Protein AF-A0A257WGB9-F1 (afdb_monomer)

Mean predicted aligned error: 18.12 Å

Sequence (88 aa):
MDPLLEYHRQQTRRQFFGQTGLRMGSVALAGMLGDQFASGASTLVQPAMPGLPHFAPKAKRLIYLHMNGAPSQLDLWDHKPQLHQHFD

Foldseek 3Di:
DDPVVVVVVPQDPCNCVVCVVVVVVVVVVCVVCVVVVVCVPVPPPPPADVCPPVDDDPDPDDDDDDDPPDQDPVRDPDDDPCVVVPPD

Radius of gyration: 28.57 Å; Cα contacts (8 Å, |Δi|>4): 4; chains: 1; bounding box: 67×47×59 Å

pLDDT: mean 78.33, std 10.2, range [50.25, 92.44]

Structure (mmCIF, N/CA/C/O backbone):
data_AF-A0A257WGB9-F1
#
_entry.id   AF-A0A257WGB9-F1
#
loop_
_atom_site.group_PDB
_atom_site.id
_atom_site.type_symbol
_atom_site.label_atom_id
_atom_site.label_alt_id
_atom_site.label_comp_id
_atom_site.label_asym_id
_atom_site.label_entity_id
_atom_site.label_seq_id
_atom_site.pdbx_PDB_ins_code
_atom_site.Cartn_x
_atom_site.Cartn_y
_atom_site.Cartn_z
_atom_site.occupancy
_atom_site.B_iso_or_equiv
_atom_site.auth_seq_id
_atom_site.auth_comp_id
_atom_site.auth_asym_id
_atom_site.auth_atom_id
_atom_site.pdbx_PDB_model_num
ATOM 1 N N . MET A 1 1 ? -22.616 -31.044 25.612 1.00 74.31 1 MET A N 1
ATOM 2 C CA . MET A 1 1 ? -22.894 -29.608 25.807 1.00 74.31 1 MET A CA 1
ATOM 3 C C . MET A 1 1 ? -22.442 -28.890 24.557 1.00 74.31 1 MET A C 1
ATOM 5 O O . MET A 1 1 ? -21.267 -28.990 24.234 1.00 74.31 1 MET A O 1
ATOM 9 N N . ASP A 1 2 ? -23.362 -28.270 23.825 1.00 91.12 2 ASP A N 1
ATOM 10 C CA . ASP A 1 2 ? -23.015 -27.475 22.646 1.00 91.12 2 ASP A CA 1
ATOM 11 C C . ASP A 1 2 ? -22.672 -26.042 23.099 1.00 91.12 2 ASP A C 1
ATOM 13 O O . ASP A 1 2 ? -23.541 -25.360 23.655 1.00 91.12 2 ASP A O 1
ATOM 17 N N . PRO A 1 3 ? -21.421 -25.588 22.921 1.00 91.44 3 PRO A N 1
ATOM 18 C CA . PRO A 1 3 ? -20.979 -24.281 23.399 1.00 91.44 3 PRO A CA 1
ATOM 19 C C . PRO A 1 3 ? -21.701 -23.108 22.719 1.00 91.44 3 PRO A C 1
ATOM 21 O O . PRO A 1 3 ? -21.845 -22.050 23.334 1.00 91.44 3 PRO A O 1
ATOM 24 N N . LEU A 1 4 ? -22.191 -23.273 21.485 1.00 90.94 4 LEU A N 1
ATOM 25 C CA . LEU A 1 4 ? -22.897 -22.205 20.768 1.00 90.94 4 LEU A CA 1
ATOM 26 C C . LEU A 1 4 ? -24.299 -21.973 21.341 1.00 90.94 4 LEU A C 1
ATOM 28 O O . LEU A 1 4 ? -24.730 -20.831 21.514 1.00 90.94 4 LEU A O 1
ATOM 32 N N . LEU A 1 5 ? -24.995 -23.056 21.687 1.00 92.44 5 LEU A N 1
ATOM 33 C CA . LEU A 1 5 ? -26.315 -22.988 22.315 1.00 92.44 5 LEU A CA 1
ATOM 34 C C . LEU A 1 5 ? -26.254 -22.339 23.702 1.00 92.44 5 LEU A C 1
ATOM 36 O O . LEU A 1 5 ? -27.134 -21.550 24.051 1.00 92.44 5 LEU A O 1
ATOM 40 N N . GLU A 1 6 ? -25.206 -22.630 24.473 1.00 91.94 6 GLU A N 1
ATOM 41 C CA . GLU A 1 6 ? -25.011 -22.027 25.793 1.00 91.94 6 GLU A CA 1
ATOM 42 C C . GLU A 1 6 ? -24.706 -20.526 25.693 1.00 91.94 6 GLU A C 1
ATOM 44 O O . GLU A 1 6 ? -25.307 -19.724 26.409 1.00 91.94 6 GLU A O 1
ATOM 49 N N . TYR A 1 7 ? -23.861 -20.120 24.738 1.00 89.81 7 TYR A N 1
ATOM 50 C CA . TYR A 1 7 ? -23.591 -18.707 24.457 1.00 89.81 7 TYR A CA 1
ATOM 51 C C . TYR A 1 7 ? -24.876 -17.924 24.143 1.00 89.81 7 TYR A C 1
ATOM 53 O O . TYR A 1 7 ? -25.107 -16.853 24.709 1.00 89.81 7 TYR A O 1
ATOM 61 N N . HIS A 1 8 ? -25.745 -18.471 23.287 1.00 87.81 8 HIS A N 1
ATOM 62 C CA . HIS A 1 8 ? -27.020 -17.832 22.955 1.00 87.81 8 HIS A CA 1
ATOM 63 C C . HIS A 1 8 ? -27.972 -17.746 24.152 1.00 87.81 8 HIS A C 1
ATOM 65 O O . HIS A 1 8 ? -28.661 -16.737 24.308 1.00 87.81 8 HIS A O 1
ATOM 71 N N . ARG A 1 9 ? -27.99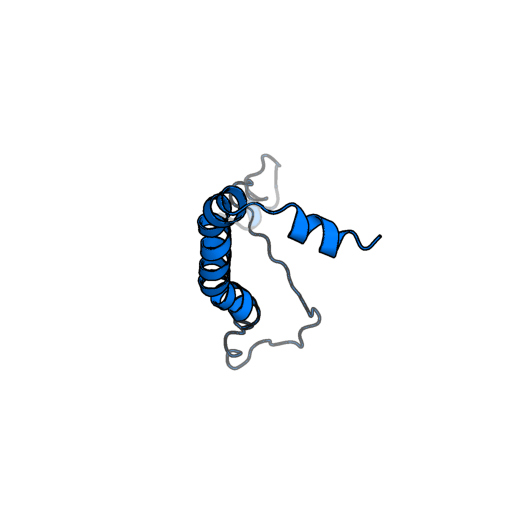2 -18.762 25.024 1.00 89.69 9 ARG A N 1
ATOM 72 C CA . ARG A 1 9 ? -28.796 -18.749 26.256 1.00 89.69 9 ARG A CA 1
ATOM 73 C C . ARG A 1 9 ? -28.344 -17.693 27.259 1.00 89.69 9 ARG A C 1
ATOM 75 O O . ARG A 1 9 ? -29.186 -17.111 27.938 1.00 89.69 9 ARG A O 1
ATOM 82 N N . GLN A 1 10 ? -27.042 -17.439 27.347 1.00 91.81 10 GLN A N 1
ATOM 83 C CA . GLN A 1 10 ? -26.468 -16.466 28.281 1.00 91.81 10 GLN A CA 1
ATOM 84 C C . GLN A 1 10 ? -26.524 -15.016 27.765 1.00 91.81 10 GLN A C 1
ATOM 86 O O . GLN A 1 10 ? -26.192 -14.079 28.495 1.00 91.81 10 GLN A O 1
ATOM 91 N N . GLN A 1 11 ? -26.962 -14.801 26.522 1.00 90.56 11 GLN A N 1
ATOM 92 C CA . GLN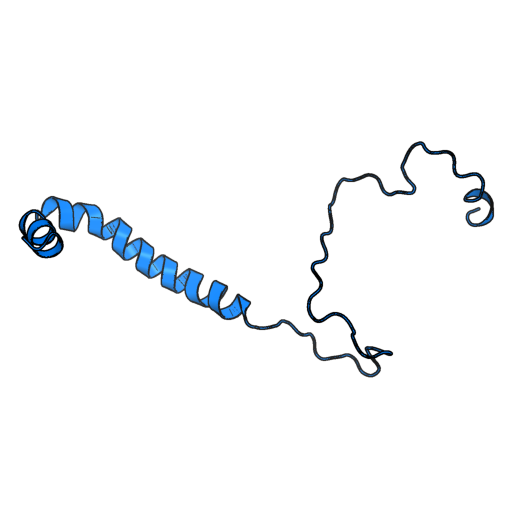 A 1 11 ? -26.978 -13.485 25.898 1.00 90.56 11 GLN A CA 1
ATOM 93 C C . GLN A 1 11 ? -28.176 -12.641 26.371 1.00 90.56 11 GLN A C 1
ATOM 95 O O . GLN A 1 11 ? -29.331 -12.879 26.021 1.00 90.56 11 GLN A O 1
ATOM 100 N N . THR A 1 12 ? -27.906 -11.596 27.153 1.00 91.00 12 THR A N 1
ATOM 101 C CA . THR A 1 12 ? -28.952 -10.693 27.669 1.00 91.00 12 THR A CA 1
ATOM 102 C C . THR A 1 12 ? -29.375 -9.636 26.640 1.00 91.00 12 THR A C 1
ATOM 104 O O . THR A 1 12 ? -28.585 -9.224 25.787 1.00 91.00 12 THR A O 1
ATOM 107 N N . ARG A 1 13 ? -30.600 -9.092 26.767 1.00 86.31 13 ARG A N 1
ATOM 108 C CA . ARG A 1 13 ? -31.099 -7.998 25.898 1.00 86.31 13 ARG A CA 1
ATOM 109 C C . ARG A 1 13 ? -30.151 -6.792 25.887 1.00 86.31 13 ARG A C 1
ATOM 111 O O . ARG A 1 13 ? -29.897 -6.226 24.831 1.00 86.31 13 ARG A O 1
ATOM 118 N N . ARG A 1 14 ? -29.576 -6.426 27.040 1.00 86.94 14 ARG A N 1
ATOM 119 C CA . ARG A 1 14 ? -28.618 -5.312 27.15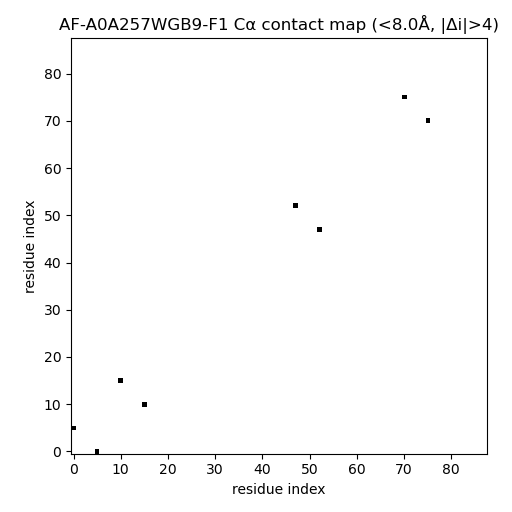7 1.00 86.94 14 ARG A CA 1
ATOM 120 C C . ARG A 1 14 ? -27.314 -5.583 26.405 1.00 86.94 14 ARG A C 1
ATOM 122 O O . ARG A 1 14 ? -26.809 -4.679 25.753 1.00 86.94 14 ARG A O 1
ATOM 129 N N . GLN A 1 15 ? -26.779 -6.803 26.474 1.00 86.12 15 GLN A N 1
ATOM 130 C CA . GLN A 1 15 ? -25.588 -7.184 25.705 1.00 86.12 15 GLN A CA 1
ATOM 131 C C . GLN A 1 15 ? -25.883 -7.213 24.205 1.00 86.12 15 GLN A C 1
ATOM 133 O O . GLN A 1 15 ? -25.075 -6.728 23.419 1.00 86.12 15 GLN A O 1
ATOM 138 N N . PHE A 1 16 ? -27.057 -7.720 23.815 1.00 85.50 16 PHE A N 1
ATOM 139 C CA . PHE A 1 16 ? -27.495 -7.721 22.423 1.00 85.50 16 PHE A CA 1
ATOM 140 C C . PHE A 1 16 ? -27.572 -6.293 21.868 1.00 85.50 16 PHE A C 1
ATOM 142 O O . PHE A 1 16 ? -26.847 -5.989 20.921 1.00 85.50 16 PHE A O 1
ATOM 149 N N . PHE A 1 17 ? -28.357 -5.411 22.501 1.00 85.50 17 PHE A N 1
ATOM 150 C CA . PHE A 1 17 ? -28.546 -4.020 22.063 1.00 85.50 17 PHE A CA 1
ATOM 151 C C . PHE A 1 17 ? -27.291 -3.151 22.225 1.00 85.50 17 PHE A C 1
ATOM 153 O O . PHE A 1 17 ? -27.015 -2.304 21.379 1.00 85.50 17 PHE A O 1
ATOM 160 N N . GLY A 1 18 ? -26.480 -3.399 23.257 1.00 85.56 18 GLY A N 1
ATOM 161 C CA . GLY A 1 18 ? -25.217 -2.689 23.476 1.00 85.56 18 GLY A CA 1
ATOM 162 C C . GLY A 1 18 ? -24.147 -2.999 22.425 1.00 85.56 18 GLY A C 1
ATOM 163 O O . GLY A 1 18 ? -23.315 -2.147 22.134 1.00 85.56 18 GLY A O 1
ATOM 164 N N . GLN A 1 19 ? -24.178 -4.190 21.820 1.00 77.38 19 GLN A N 1
ATOM 165 C CA . GLN A 1 19 ? -23.226 -4.597 20.778 1.00 77.38 19 GLN A CA 1
ATOM 166 C C . GLN A 1 19 ? -23.780 -4.444 19.352 1.00 77.38 19 GLN A C 1
ATOM 168 O O . GLN A 1 19 ? -23.033 -4.617 18.386 1.00 77.38 19 GLN A O 1
ATOM 173 N N . THR A 1 20 ? -25.069 -4.116 19.180 1.00 77.38 20 THR A N 1
ATOM 174 C CA . THR A 1 20 ? -25.691 -4.064 17.843 1.00 77.38 20 THR A CA 1
ATOM 175 C C . THR A 1 20 ? -25.125 -2.935 16.986 1.00 77.38 20 THR A C 1
ATOM 177 O O . THR A 1 20 ? -24.922 -3.140 15.794 1.00 77.38 20 THR A O 1
ATOM 180 N N . GLY A 1 21 ? -24.812 -1.774 17.575 1.00 75.75 21 GLY A N 1
ATOM 181 C CA . GLY A 1 21 ? -24.274 -0.622 16.837 1.00 75.75 21 GLY A CA 1
ATOM 182 C C . GLY A 1 21 ? -22.942 -0.923 16.140 1.00 75.75 21 GLY A C 1
ATOM 183 O O . GLY A 1 21 ? -22.793 -0.658 14.950 1.00 75.75 21 GLY A O 1
ATOM 184 N N . LEU A 1 22 ? -22.008 -1.569 16.848 1.00 76.75 22 LEU A N 1
ATOM 185 C CA . LEU A 1 22 ? -20.715 -1.985 16.285 1.00 76.75 22 LEU A CA 1
ATOM 186 C C . LEU A 1 22 ? -20.880 -3.060 15.200 1.00 76.75 22 LEU A C 1
ATOM 188 O O . LEU A 1 22 ? -20.218 -3.006 14.165 1.00 76.75 22 LEU A O 1
ATOM 192 N N . ARG A 1 23 ? -21.796 -4.017 15.406 1.00 81.25 23 ARG A N 1
ATOM 193 C CA . ARG A 1 23 ? -22.070 -5.093 14.439 1.00 81.25 23 ARG A CA 1
ATOM 194 C C . ARG A 1 23 ? -22.707 -4.562 13.154 1.00 81.25 23 ARG A C 1
ATOM 196 O O . ARG A 1 23 ? -22.232 -4.878 12.069 1.00 81.25 23 ARG A O 1
ATOM 203 N N . MET A 1 24 ? -23.719 -3.705 13.253 1.00 83.81 24 MET A N 1
ATOM 204 C CA . MET A 1 24 ? -24.333 -3.079 12.075 1.00 83.81 24 MET A CA 1
ATOM 205 C C . MET A 1 24 ? -23.339 -2.172 11.340 1.00 83.81 24 MET A C 1
ATOM 207 O O . MET A 1 24 ? -23.282 -2.196 10.112 1.00 83.81 24 MET A O 1
ATOM 211 N N . GLY A 1 25 ? -22.488 -1.453 12.081 1.00 84.56 25 GLY A N 1
ATOM 212 C CA . GLY A 1 25 ? -21.383 -0.681 11.513 1.00 84.56 25 GLY A CA 1
ATOM 213 C C . GLY A 1 25 ? -20.407 -1.541 10.706 1.00 84.56 25 GLY A C 1
ATOM 214 O O . GLY A 1 25 ? -20.033 -1.151 9.605 1.00 84.56 25 GLY A O 1
ATOM 215 N N . SER A 1 26 ? -20.054 -2.740 11.187 1.00 85.00 26 SER A N 1
ATOM 216 C CA . SER A 1 26 ? -19.197 -3.660 10.420 1.00 85.00 26 SER A CA 1
ATOM 217 C C . SER A 1 26 ? -19.839 -4.163 9.122 1.00 85.00 26 SER A C 1
ATOM 219 O O . SER A 1 26 ? -19.127 -4.331 8.138 1.00 85.00 26 SER A O 1
ATOM 221 N N . VAL A 1 27 ? -21.167 -4.338 9.077 1.00 86.56 27 VAL A N 1
ATOM 222 C CA . VAL A 1 27 ? -21.885 -4.714 7.844 1.00 86.56 27 VAL A CA 1
ATOM 223 C C . VAL A 1 27 ? -21.874 -3.560 6.839 1.00 86.56 27 VAL A C 1
ATOM 225 O O . VAL A 1 27 ? -21.582 -3.774 5.665 1.00 86.56 27 VAL A O 1
ATOM 228 N N . ALA A 1 28 ? -22.127 -2.331 7.297 1.00 87.50 28 ALA A N 1
ATOM 229 C CA . ALA A 1 28 ? -22.041 -1.142 6.449 1.00 87.50 28 ALA A CA 1
ATOM 230 C C . ALA A 1 28 ? -20.613 -0.924 5.917 1.00 87.50 28 ALA A C 1
ATOM 232 O O . ALA A 1 28 ? -20.423 -0.713 4.720 1.00 87.50 28 ALA A O 1
ATOM 233 N N . LEU A 1 29 ? -19.605 -1.060 6.785 1.00 84.94 29 LEU A N 1
ATOM 234 C CA . LEU A 1 29 ? -18.194 -0.989 6.410 1.00 84.94 29 LEU A CA 1
ATOM 235 C C . LEU A 1 29 ? -17.836 -2.072 5.384 1.00 84.94 29 LEU A C 1
ATOM 237 O O . LEU A 1 29 ? -17.165 -1.769 4.405 1.00 84.94 29 LEU A O 1
ATOM 241 N N . ALA A 1 30 ? -18.308 -3.308 5.569 1.00 86.12 30 ALA A N 1
ATOM 242 C CA . ALA A 1 30 ? -18.089 -4.396 4.619 1.00 86.12 30 ALA A CA 1
ATOM 243 C C . ALA A 1 30 ? -18.729 -4.116 3.250 1.00 86.12 30 ALA A C 1
ATOM 245 O O . ALA A 1 30 ? -18.147 -4.486 2.239 1.00 86.12 30 ALA A O 1
ATOM 246 N N . GLY A 1 31 ? -19.869 -3.420 3.195 1.00 84.75 31 GLY A N 1
ATOM 247 C CA . GLY A 1 31 ? -20.449 -2.943 1.936 1.00 84.75 31 GLY A CA 1
ATOM 248 C C . GLY A 1 31 ? -19.592 -1.866 1.259 1.00 84.75 31 GLY A C 1
ATOM 249 O O . GLY A 1 31 ? -19.311 -1.964 0.070 1.00 84.75 31 GLY A O 1
ATOM 250 N N . MET A 1 32 ? -19.109 -0.877 2.020 1.00 83.06 32 MET A N 1
ATOM 251 C CA . MET A 1 32 ? -18.281 0.223 1.489 1.00 83.06 32 MET A CA 1
ATOM 252 C C . MET A 1 32 ? -16.867 -0.217 1.075 1.00 83.06 3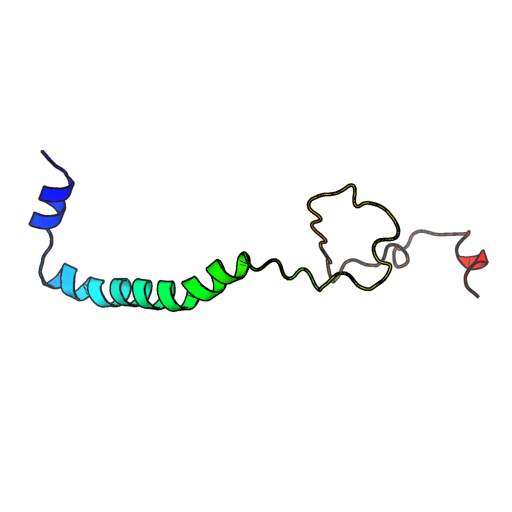2 MET A C 1
ATOM 254 O O . MET A 1 32 ? -16.281 0.331 0.141 1.00 83.06 32 MET A O 1
ATOM 258 N N . LEU A 1 33 ? -16.282 -1.177 1.795 1.00 82.62 33 LEU A N 1
ATOM 259 C CA . LEU A 1 33 ? -14.972 -1.750 1.481 1.00 82.62 33 LEU A CA 1
ATOM 260 C C . LEU A 1 33 ? -15.089 -2.907 0.484 1.00 82.62 33 LEU A C 1
ATOM 262 O O . LEU A 1 33 ? -14.144 -3.149 -0.256 1.00 82.62 33 LEU A O 1
ATOM 266 N N . GLY A 1 34 ? -16.226 -3.602 0.432 1.00 73.88 34 GLY A N 1
ATOM 267 C CA . GLY A 1 34 ? -16.462 -4.742 -0.453 1.00 73.88 34 GLY A CA 1
ATOM 268 C C . GLY A 1 34 ? -16.221 -4.405 -1.920 1.00 73.88 34 GLY A C 1
ATOM 269 O O . GLY A 1 34 ? -15.484 -5.130 -2.580 1.00 73.88 34 GLY A O 1
ATOM 270 N N . ASP A 1 35 ? -16.717 -3.261 -2.399 1.00 65.00 35 ASP A N 1
ATOM 271 C CA . ASP A 1 35 ? -16.457 -2.794 -3.770 1.00 65.00 35 ASP A CA 1
ATOM 272 C C . ASP A 1 35 ? -14.993 -2.378 -3.993 1.00 65.00 35 ASP A C 1
ATOM 274 O O . ASP A 1 35 ? -14.439 -2.581 -5.075 1.00 65.00 35 ASP A O 1
ATOM 278 N N . GLN A 1 36 ? -14.314 -1.853 -2.968 1.00 63.66 36 GLN A N 1
ATOM 279 C CA . GLN A 1 36 ? -12.894 -1.483 -3.046 1.00 63.66 36 GLN A CA 1
ATOM 280 C C . GLN A 1 36 ? -11.964 -2.709 -3.049 1.00 63.66 36 GLN A C 1
ATOM 282 O O . GLN A 1 36 ? -10.954 -2.721 -3.747 1.00 63.66 36 GLN A O 1
ATOM 287 N N . PHE A 1 37 ? -12.313 -3.773 -2.323 1.00 62.22 37 PHE A N 1
ATOM 288 C CA . PHE A 1 37 ? -11.568 -5.036 -2.349 1.00 62.22 37 PHE A CA 1
ATOM 289 C C . PHE A 1 37 ? -11.940 -5.915 -3.553 1.00 62.22 37 PHE A C 1
ATOM 291 O O . PHE A 1 37 ? -11.061 -6.580 -4.100 1.00 62.22 37 PHE A O 1
ATOM 298 N N . ALA A 1 38 ? -13.191 -5.883 -4.025 1.00 59.62 38 ALA A N 1
ATOM 299 C CA . ALA A 1 38 ? -13.609 -6.565 -5.253 1.00 59.62 38 ALA A CA 1
ATOM 300 C C . ALA A 1 38 ? -13.003 -5.914 -6.510 1.00 59.62 38 ALA A C 1
ATOM 302 O O . ALA A 1 38 ? -12.625 -6.615 -7.450 1.00 59.62 38 ALA A O 1
ATOM 303 N N . SER A 1 39 ? -12.820 -4.587 -6.511 1.00 55.25 39 SER A N 1
ATOM 304 C CA . SER A 1 39 ? -12.122 -3.862 -7.586 1.00 55.25 39 SER A CA 1
ATOM 305 C C . SER A 1 39 ? -10.599 -4.040 -7.570 1.00 55.25 39 SER A C 1
ATOM 307 O O . SER A 1 39 ? -9.960 -3.812 -8.596 1.00 55.25 39 SER A O 1
ATOM 309 N N . GLY A 1 40 ? -10.017 -4.567 -6.485 1.00 52.25 40 GLY A N 1
ATOM 310 C CA . GLY A 1 40 ? -8.613 -4.997 -6.432 1.00 52.25 40 GLY A CA 1
ATOM 311 C C . GLY A 1 40 ? -8.273 -6.163 -7.376 1.00 52.25 40 GLY A C 1
ATOM 312 O O . GLY A 1 40 ? -7.097 -6.454 -7.591 1.00 52.25 40 GLY A O 1
ATOM 313 N N . AL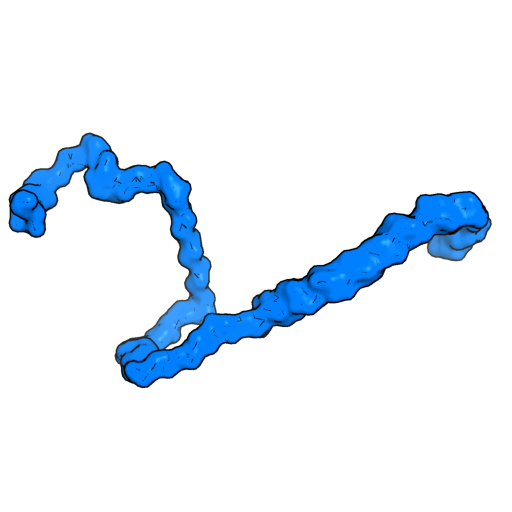A A 1 41 ? -9.285 -6.811 -7.966 1.00 51.19 41 ALA A N 1
ATOM 314 C CA . ALA A 1 41 ? -9.134 -7.818 -9.017 1.00 51.19 41 ALA A CA 1
ATOM 315 C C . ALA A 1 41 ? -9.466 -7.297 -10.428 1.00 51.19 41 ALA A C 1
ATOM 317 O O . ALA A 1 41 ? -9.358 -8.058 -11.392 1.00 51.19 41 ALA A O 1
ATOM 318 N N . SER A 1 42 ? -9.811 -6.013 -10.591 1.00 50.25 42 SER A N 1
ATOM 319 C CA . SER A 1 42 ? -9.725 -5.398 -11.913 1.00 50.25 42 SER A CA 1
ATOM 320 C C . SER A 1 42 ? -8.253 -5.153 -12.171 1.00 50.25 42 SER A C 1
ATOM 322 O O . SER A 1 42 ? -7.639 -4.209 -11.675 1.00 50.25 42 SER A O 1
ATOM 324 N N . THR A 1 43 ? -7.655 -6.090 -12.892 1.00 55.59 43 THR A N 1
ATOM 325 C CA . THR A 1 43 ? -6.315 -5.913 -13.416 1.00 55.59 43 THR A CA 1
ATOM 326 C C . THR A 1 43 ? -6.402 -4.663 -14.287 1.00 55.59 43 THR A C 1
ATOM 328 O O . THR A 1 43 ? -6.960 -4.724 -15.380 1.00 55.59 43 THR A O 1
ATOM 331 N N . LEU A 1 44 ? -5.918 -3.521 -13.787 1.00 51.81 44 LEU A N 1
ATOM 332 C CA . LEU A 1 44 ? -5.673 -2.305 -14.563 1.00 51.81 44 LEU A CA 1
ATOM 333 C C . LEU A 1 44 ? -4.557 -2.609 -15.575 1.00 51.81 44 LEU A C 1
ATOM 335 O O . LEU A 1 44 ? -3.479 -2.020 -15.549 1.00 51.81 44 LEU A O 1
ATOM 339 N N . VAL A 1 45 ? -4.781 -3.588 -16.450 1.00 59.62 45 VAL A N 1
ATOM 340 C CA . VAL A 1 45 ? -4.004 -3.767 -17.662 1.00 59.62 45 VAL A CA 1
ATOM 341 C C . VAL A 1 45 ? -4.520 -2.672 -18.568 1.00 59.62 45 VAL A C 1
ATOM 343 O O . VAL A 1 45 ? -5.536 -2.821 -19.243 1.00 59.62 45 VAL A O 1
ATOM 346 N N . GLN A 1 46 ? -3.844 -1.527 -18.510 1.00 64.44 46 GLN A N 1
ATOM 347 C CA . GLN A 1 46 ? -3.879 -0.558 -19.594 1.00 64.44 46 GLN A CA 1
ATOM 348 C C . GLN A 1 46 ? -3.821 -1.346 -20.914 1.00 64.44 46 GLN A C 1
ATOM 350 O O . GLN A 1 46 ? -2.972 -2.241 -21.027 1.00 64.44 46 GLN A O 1
ATOM 355 N N . PRO A 1 47 ? -4.733 -1.098 -21.870 1.00 64.94 47 PRO A N 1
ATOM 356 C CA . PRO A 1 47 ? -4.728 -1.821 -23.133 1.00 64.94 47 PRO A CA 1
ATOM 357 C C . PRO A 1 47 ? -3.331 -1.724 -23.745 1.00 64.94 47 PRO A C 1
ATOM 359 O O . PRO A 1 47 ? -2.724 -0.651 -23.750 1.00 64.94 47 PRO A O 1
ATOM 362 N N . ALA A 1 48 ? -2.795 -2.864 -24.188 1.00 69.69 48 ALA A N 1
ATOM 363 C CA . ALA A 1 48 ? -1.447 -2.924 -24.731 1.00 69.69 48 ALA A CA 1
ATOM 364 C C . ALA A 1 48 ? -1.323 -1.901 -25.866 1.00 69.69 48 ALA A C 1
ATOM 366 O O . ALA A 1 48 ? -2.106 -1.914 -26.818 1.00 69.69 48 ALA A O 1
ATOM 367 N N . MET A 1 49 ? -0.368 -0.983 -25.732 1.00 76.25 49 MET A N 1
ATOM 368 C CA . MET A 1 49 ? -0.110 0.013 -26.763 1.00 76.25 49 MET A CA 1
ATOM 369 C C . MET A 1 49 ? 0.310 -0.699 -28.057 1.00 76.25 49 MET A C 1
ATOM 371 O O . MET A 1 49 ? 1.021 -1.709 -27.987 1.00 76.25 49 MET A O 1
ATOM 375 N N . PRO A 1 50 ? -0.086 -0.193 -29.238 1.00 79.81 50 PRO A N 1
ATOM 376 C CA . PRO A 1 50 ? 0.320 -0.785 -30.506 1.00 79.81 50 PRO A CA 1
ATOM 377 C C . PRO A 1 50 ? 1.846 -0.910 -30.578 1.00 79.81 50 PRO A C 1
ATOM 379 O O . PRO A 1 50 ? 2.561 0.079 -30.441 1.00 79.81 50 PRO A O 1
ATOM 382 N N . GLY A 1 51 ? 2.341 -2.135 -30.767 1.00 77.06 51 GLY A N 1
ATOM 383 C CA . GLY A 1 51 ? 3.775 -2.424 -30.854 1.00 77.06 51 GLY A CA 1
ATOM 384 C C . GLY A 1 51 ? 4.467 -2.775 -29.533 1.00 77.06 51 GLY A C 1
ATOM 385 O O . GLY A 1 51 ? 5.645 -3.112 -29.568 1.00 77.06 51 GLY A O 1
ATOM 386 N N . LEU A 1 52 ? 3.776 -2.768 -28.387 1.00 78.31 52 LEU A N 1
ATOM 387 C CA . LEU A 1 52 ? 4.341 -3.161 -27.091 1.00 78.31 52 LEU A CA 1
ATOM 388 C C . LEU A 1 52 ? 3.693 -4.447 -26.533 1.00 78.31 52 LEU A C 1
ATOM 390 O O . LEU A 1 52 ? 2.483 -4.627 -26.666 1.00 78.31 52 LEU A O 1
ATOM 394 N N . PRO A 1 53 ? 4.462 -5.308 -25.834 1.00 79.50 53 PRO A N 1
ATOM 395 C CA . PRO A 1 53 ? 5.922 -5.277 -25.699 1.00 79.50 53 PRO A CA 1
ATOM 396 C C . PRO A 1 53 ? 6.633 -5.796 -26.967 1.00 79.50 53 PRO A C 1
ATOM 398 O O . PRO A 1 53 ? 6.153 -6.716 -27.619 1.00 79.50 53 PRO A O 1
ATOM 401 N N . HIS A 1 54 ? 7.820 -5.256 -27.281 1.00 80.94 54 HIS A N 1
ATOM 402 C CA . HIS A 1 54 ? 8.644 -5.696 -28.429 1.00 80.94 54 HIS A CA 1
ATOM 403 C C . HIS A 1 54 ? 9.104 -7.164 -28.300 1.00 80.94 54 HIS A C 1
ATOM 405 O O . HIS A 1 54 ? 9.481 -7.798 -29.282 1.00 80.94 54 HIS A O 1
ATOM 411 N N . PHE A 1 55 ? 9.085 -7.700 -27.076 1.00 83.06 55 PHE A N 1
ATOM 412 C CA . PHE A 1 55 ? 9.482 -9.062 -26.742 1.00 83.06 55 PHE A CA 1
ATOM 413 C C . PHE A 1 55 ? 8.428 -9.726 -25.861 1.00 83.06 55 PHE A C 1
ATOM 415 O O . PHE A 1 55 ? 7.770 -9.066 -25.057 1.00 83.06 55 PHE A O 1
ATOM 422 N N . ALA A 1 56 ? 8.316 -11.051 -25.963 1.00 81.81 56 ALA A N 1
ATOM 423 C CA . ALA A 1 56 ? 7.408 -11.815 -25.120 1.00 81.81 56 ALA A CA 1
ATOM 424 C C . ALA A 1 56 ? 7.767 -11.639 -23.627 1.00 81.81 56 ALA A C 1
ATOM 426 O O . ALA A 1 56 ? 8.931 -11.832 -23.250 1.00 81.81 56 ALA A O 1
ATOM 427 N N . PRO A 1 57 ? 6.799 -11.292 -22.759 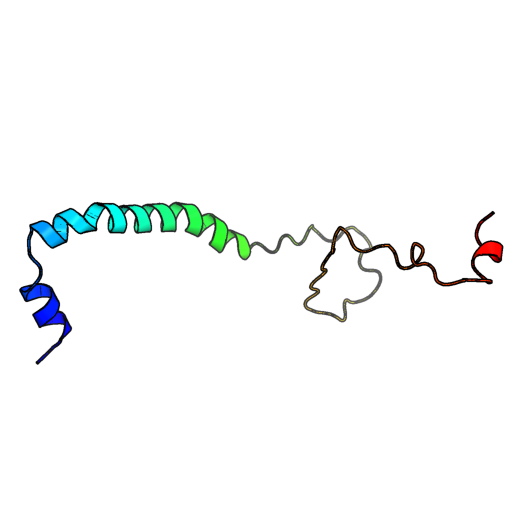1.00 79.00 57 PRO A N 1
ATOM 428 C CA . PRO A 1 57 ? 7.061 -11.116 -21.339 1.00 79.00 57 PRO A CA 1
ATOM 429 C C . PRO A 1 57 ? 7.435 -12.459 -20.703 1.00 79.00 57 PRO A C 1
ATOM 431 O O . PRO A 1 57 ? 6.676 -13.424 -20.755 1.00 79.00 57 PRO A O 1
ATOM 434 N N . LYS A 1 58 ? 8.615 -12.522 -20.076 1.00 83.19 58 LYS A N 1
ATOM 435 C CA . LYS A 1 58 ? 9.083 -13.716 -19.348 1.00 83.19 58 LYS A CA 1
ATOM 436 C C . LYS A 1 58 ? 8.583 -13.763 -17.899 1.00 83.19 58 LYS A C 1
ATOM 438 O O . LYS A 1 58 ? 8.449 -14.842 -17.332 1.00 83.19 58 LYS A O 1
ATOM 443 N N . ALA A 1 59 ? 8.313 -12.605 -17.293 1.00 83.75 59 ALA A N 1
ATOM 444 C CA . ALA A 1 59 ? 7.844 -12.493 -15.915 1.00 83.75 59 ALA A CA 1
ATOM 445 C C . ALA A 1 59 ? 6.316 -12.361 -15.865 1.00 83.75 59 ALA A C 1
ATOM 447 O O . ALA A 1 59 ? 5.737 -11.514 -16.540 1.00 83.75 59 ALA A O 1
ATOM 448 N N . LYS A 1 60 ? 5.662 -13.183 -15.033 1.00 80.00 60 LYS A N 1
ATOM 449 C CA . LYS A 1 60 ? 4.196 -13.183 -14.867 1.00 80.00 60 LYS A CA 1
ATOM 450 C C . LYS A 1 60 ? 3.702 -12.147 -13.850 1.00 80.00 60 LYS A C 1
ATOM 452 O O . LYS A 1 60 ? 2.542 -11.752 -13.894 1.00 80.00 60 LYS A O 1
ATOM 457 N N . ARG A 1 61 ? 4.555 -11.750 -12.901 1.00 82.50 61 ARG A N 1
ATOM 458 C CA . ARG A 1 61 ? 4.260 -10.776 -11.838 1.00 82.50 61 ARG A CA 1
ATOM 459 C C . ARG A 1 61 ? 5.519 -9.963 -11.559 1.00 82.50 61 ARG A C 1
ATOM 461 O O . ARG A 1 61 ? 6.592 -10.548 -11.437 1.00 82.50 61 ARG A O 1
ATOM 468 N N . LEU A 1 62 ? 5.380 -8.646 -11.449 1.00 79.94 62 LEU A N 1
ATOM 469 C CA . LEU A 1 62 ? 6.466 -7.725 -11.131 1.00 79.94 62 LEU A CA 1
ATOM 470 C C . LEU A 1 62 ? 5.993 -6.818 -9.996 1.00 79.94 62 LEU A C 1
ATOM 472 O O . LEU A 1 62 ? 4.963 -6.162 -10.120 1.00 79.94 62 LEU A O 1
ATOM 476 N N . ILE A 1 63 ? 6.728 -6.817 -8.887 1.00 86.06 63 ILE A N 1
ATOM 477 C CA . ILE A 1 63 ? 6.497 -5.903 -7.767 1.00 86.06 63 ILE A CA 1
ATOM 478 C C . ILE A 1 63 ? 7.571 -4.824 -7.877 1.00 86.06 63 ILE A C 1
ATOM 480 O O . ILE A 1 63 ? 8.748 -5.105 -7.661 1.00 86.06 63 ILE A O 1
ATOM 484 N N . TYR A 1 64 ? 7.175 -3.614 -8.269 1.00 81.94 64 TYR A N 1
ATOM 485 C CA . TYR A 1 64 ? 8.068 -2.462 -8.354 1.00 81.94 64 TYR A CA 1
ATOM 486 C C . TYR A 1 64 ? 7.883 -1.598 -7.111 1.00 81.94 64 TYR A C 1
ATOM 488 O O . TYR A 1 64 ? 6.802 -1.060 -6.879 1.00 81.94 64 TYR A O 1
ATOM 496 N N . LEU A 1 65 ? 8.932 -1.492 -6.299 1.00 82.06 65 LEU A N 1
ATOM 497 C CA . LEU A 1 65 ? 8.932 -0.682 -5.087 1.00 82.06 65 LEU A CA 1
ATOM 498 C C . LEU A 1 65 ? 9.739 0.586 -5.350 1.00 82.06 65 LEU A C 1
ATOM 500 O O . LEU A 1 65 ? 10.961 0.534 -5.466 1.00 82.06 65 LEU A O 1
ATOM 504 N N . HIS A 1 66 ? 9.055 1.724 -5.436 1.00 76.56 66 HIS A N 1
ATOM 505 C CA . HIS A 1 66 ? 9.713 3.023 -5.492 1.00 76.56 66 HIS A CA 1
ATOM 506 C C . HIS A 1 66 ? 9.897 3.543 -4.062 1.00 76.56 66 HIS A C 1
ATOM 508 O O . HIS A 1 66 ? 8.954 4.021 -3.434 1.00 76.56 66 HIS A O 1
ATOM 514 N N . MET A 1 67 ? 11.109 3.406 -3.526 1.00 79.44 67 MET A N 1
ATOM 515 C CA . MET A 1 67 ? 11.451 3.911 -2.196 1.00 79.44 67 MET A CA 1
ATOM 516 C C . MET A 1 67 ? 11.902 5.367 -2.312 1.00 79.44 67 MET A C 1
ATOM 518 O O . MET A 1 67 ? 13.049 5.648 -2.648 1.00 79.44 67 MET A O 1
ATOM 522 N N . ASN A 1 68 ? 10.978 6.294 -2.065 1.00 74.62 68 ASN A N 1
ATOM 523 C CA . ASN A 1 68 ? 11.288 7.718 -2.038 1.00 74.62 68 ASN A CA 1
ATOM 524 C C . ASN A 1 68 ? 12.113 8.042 -0.777 1.00 74.62 68 ASN A C 1
ATOM 526 O O . ASN A 1 68 ? 11.720 7.660 0.325 1.00 74.62 68 ASN A O 1
ATOM 530 N N . GLY A 1 69 ? 13.250 8.723 -0.940 1.00 75.94 69 GLY A N 1
ATOM 531 C CA . GLY A 1 69 ? 14.099 9.179 0.169 1.00 75.94 69 GLY A CA 1
ATOM 532 C C . GLY A 1 69 ? 15.444 8.463 0.332 1.00 75.94 69 GLY A C 1
ATOM 533 O O . GLY A 1 69 ? 16.231 8.874 1.181 1.00 75.94 69 GLY A O 1
ATOM 534 N N . ALA A 1 70 ? 15.751 7.439 -0.469 1.00 76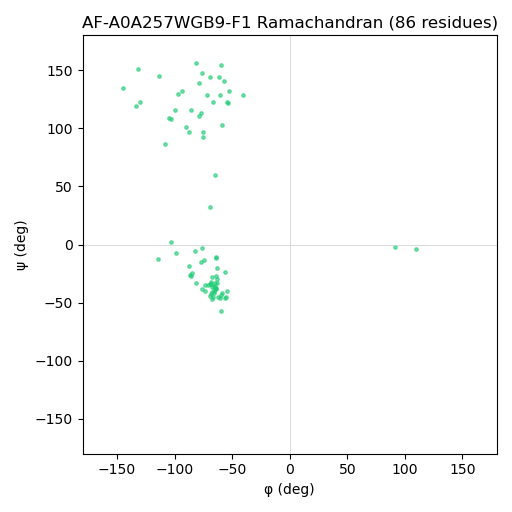.31 70 ALA A N 1
ATOM 535 C CA . ALA A 1 70 ? 17.128 6.959 -0.583 1.00 76.31 70 ALA A CA 1
ATOM 536 C C . ALA A 1 70 ? 17.923 7.897 -1.513 1.00 76.31 70 ALA A C 1
ATOM 538 O O . ALA A 1 70 ? 17.380 8.307 -2.543 1.00 76.31 70 ALA A O 1
ATOM 539 N N . PRO A 1 71 ? 19.185 8.236 -1.190 1.00 73.69 71 PRO A N 1
ATOM 540 C CA . PRO A 1 71 ? 20.046 8.930 -2.141 1.00 73.69 71 PRO A CA 1
ATOM 541 C C . PRO A 1 71 ? 20.151 8.086 -3.412 1.00 73.69 71 PRO A C 1
ATOM 543 O O . PRO A 1 71 ? 20.222 6.852 -3.338 1.00 73.69 71 PRO A O 1
ATOM 546 N N . SER A 1 72 ? 20.142 8.730 -4.582 1.00 74.94 72 SER A N 1
ATOM 547 C CA . SER A 1 72 ? 20.391 7.983 -5.810 1.00 74.94 72 SER A CA 1
ATOM 548 C C . SER A 1 72 ? 21.778 7.336 -5.725 1.00 74.94 72 SER A C 1
ATOM 550 O O . SER A 1 72 ? 22.674 7.823 -5.035 1.00 74.94 72 SER A O 1
ATOM 552 N N . GLN A 1 73 ? 21.994 6.232 -6.443 1.00 72.38 73 GLN A N 1
ATOM 553 C CA . GLN A 1 73 ? 23.317 5.597 -6.505 1.00 72.38 73 GLN A CA 1
ATOM 554 C C . GLN A 1 73 ? 24.409 6.580 -6.985 1.00 72.38 73 GLN A C 1
ATOM 556 O O . GLN A 1 73 ? 25.594 6.410 -6.682 1.00 72.38 73 GLN A O 1
ATOM 561 N N . LEU A 1 74 ? 24.012 7.625 -7.718 1.00 72.50 74 LEU A N 1
ATOM 562 C CA . LEU A 1 74 ? 24.890 8.700 -8.162 1.00 72.50 74 LEU A CA 1
ATOM 563 C C . LEU A 1 74 ? 25.228 9.678 -7.029 1.00 72.50 74 LEU A C 1
ATOM 565 O O . LEU A 1 74 ? 26.396 10.038 -6.924 1.00 72.50 74 LEU A O 1
ATOM 569 N N . ASP A 1 75 ? 24.270 9.990 -6.150 1.00 75.12 75 ASP A N 1
ATOM 570 C CA . ASP A 1 75 ? 24.400 10.948 -5.033 1.00 75.12 75 ASP A CA 1
ATOM 571 C C . ASP A 1 75 ? 25.184 10.412 -3.822 1.00 75.12 75 ASP A C 1
ATOM 573 O O . ASP A 1 75 ? 25.399 11.123 -2.841 1.00 75.12 75 ASP A O 1
ATOM 577 N N . LEU A 1 76 ? 25.613 9.148 -3.858 1.00 82.06 76 LEU A N 1
ATOM 578 C CA . LEU A 1 76 ? 26.499 8.583 -2.841 1.00 82.06 76 LEU A CA 1
ATOM 579 C C . LEU A 1 76 ? 27.907 9.191 -2.937 1.00 82.06 76 LEU A C 1
ATOM 581 O O . LEU A 1 76 ? 28.427 9.364 -4.040 1.00 82.06 76 LEU A O 1
ATOM 585 N N . TRP A 1 77 ? 28.564 9.397 -1.787 1.00 77.38 77 TRP A N 1
ATOM 586 C CA . TRP A 1 77 ? 29.952 9.887 -1.661 1.00 77.38 77 TRP A CA 1
ATOM 587 C C . TRP A 1 77 ? 31.032 8.892 -2.126 1.00 77.38 77 TRP A C 1
ATOM 589 O O . TRP A 1 77 ? 32.131 8.848 -1.579 1.00 77.38 77 TRP A O 1
ATOM 599 N N . ASP A 1 78 ? 30.723 8.079 -3.129 1.00 83.81 78 ASP A N 1
ATOM 600 C CA . ASP A 1 78 ? 31.675 7.184 -3.768 1.00 83.81 78 ASP A CA 1
ATOM 601 C C . ASP A 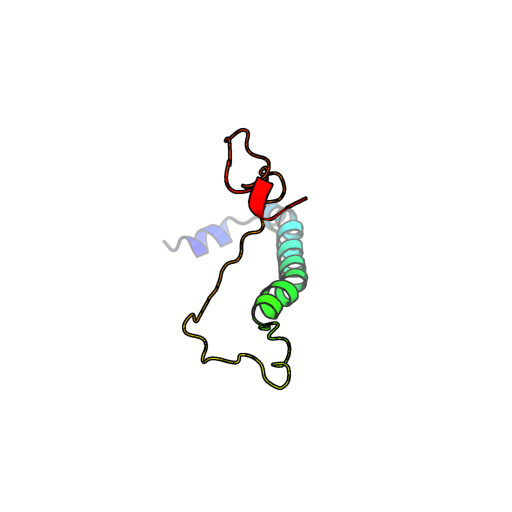1 78 ? 32.281 7.867 -4.999 1.00 83.81 78 ASP A C 1
ATOM 603 O O . ASP A 1 78 ? 31.560 8.437 -5.827 1.00 83.81 78 ASP A O 1
ATOM 607 N N . HIS A 1 79 ? 33.607 7.820 -5.113 1.00 83.25 79 HIS A N 1
ATOM 608 C CA . HIS A 1 79 ? 34.335 8.476 -6.190 1.00 83.25 79 HIS A CA 1
ATOM 609 C C . HIS A 1 79 ? 34.220 7.656 -7.480 1.00 83.25 79 HIS A C 1
ATOM 611 O O . HIS A 1 79 ? 34.772 6.562 -7.595 1.00 83.25 79 HIS A O 1
ATOM 617 N N . LYS A 1 80 ? 33.528 8.215 -8.479 1.00 84.69 80 LYS A N 1
ATOM 618 C CA . LYS A 1 80 ? 33.241 7.564 -9.765 1.00 84.69 80 LYS A CA 1
ATOM 619 C C . LYS A 1 80 ? 34.070 8.216 -10.885 1.00 84.69 80 LYS A C 1
ATOM 621 O O . LYS A 1 80 ? 33.573 9.115 -11.560 1.00 84.69 80 LYS A O 1
ATOM 626 N N . PRO A 1 81 ? 35.323 7.784 -11.128 1.00 84.88 81 PRO A N 1
ATOM 627 C CA . PRO A 1 81 ? 36.232 8.459 -12.063 1.00 84.88 81 PRO A CA 1
ATOM 628 C C . PRO A 1 81 ? 35.731 8.459 -13.514 1.00 84.88 81 PRO A C 1
ATOM 630 O O . PRO A 1 81 ? 36.010 9.395 -14.255 1.00 84.88 81 PRO A O 1
ATOM 633 N N . GLN A 1 82 ? 34.964 7.441 -13.914 1.00 84.81 82 GLN A N 1
ATOM 634 C CA . GLN A 1 82 ? 34.395 7.330 -15.262 1.00 84.81 82 GLN A CA 1
ATOM 635 C C . GLN A 1 82 ? 33.172 8.237 -15.482 1.00 84.81 82 GLN A C 1
ATOM 637 O O . GLN A 1 82 ? 32.791 8.466 -16.624 1.00 84.81 82 GLN A O 1
ATOM 642 N N . LEU A 1 83 ? 32.561 8.779 -14.420 1.00 80.94 83 LEU A N 1
ATOM 643 C CA . LEU A 1 83 ? 31.370 9.627 -14.540 1.00 80.94 83 LEU A CA 1
ATOM 644 C C . LEU A 1 83 ? 31.684 10.926 -15.302 1.00 80.94 83 LEU A C 1
ATOM 646 O O . LEU A 1 83 ? 30.920 11.327 -16.170 1.00 80.94 83 LEU A O 1
ATOM 650 N N . HIS A 1 84 ? 32.864 11.503 -15.065 1.00 79.06 84 HIS A N 1
ATOM 651 C CA . HIS A 1 84 ? 33.347 12.709 -15.748 1.00 79.06 84 HIS A CA 1
ATOM 652 C C . HIS A 1 84 ? 33.574 12.535 -17.260 1.00 79.06 84 HIS A C 1
ATOM 654 O O . HIS A 1 84 ? 33.823 13.511 -17.950 1.00 79.06 84 HIS A O 1
ATOM 660 N N . GLN A 1 85 ? 33.552 11.305 -17.789 1.00 83.94 85 GLN A N 1
ATOM 661 C CA . GLN A 1 85 ? 33.727 11.058 -19.229 1.00 83.94 85 GLN A CA 1
ATOM 662 C C . GLN A 1 85 ? 32.408 11.122 -20.005 1.00 83.94 85 GLN A C 1
ATOM 664 O O . GLN A 1 85 ? 32.418 11.222 -21.228 1.00 83.94 85 GLN A O 1
ATOM 669 N N . HIS A 1 86 ? 31.281 11.001 -19.304 1.00 79.38 86 HIS A N 1
ATOM 670 C CA . HIS A 1 86 ? 29.952 10.892 -19.904 1.00 79.38 86 HIS A CA 1
ATOM 671 C C . HIS A 1 86 ? 29.051 12.090 -19.596 1.00 79.38 86 HIS A C 1
ATOM 673 O O . HIS A 1 86 ? 27.999 12.224 -20.219 1.00 79.38 86 HIS A O 1
ATOM 679 N N . PHE A 1 87 ? 29.448 12.933 -18.644 1.00 72.62 87 PHE A N 1
ATOM 680 C CA . PHE A 1 87 ? 28.701 14.099 -18.198 1.00 72.62 87 PHE A CA 1
ATOM 681 C C . PHE A 1 87 ? 29.668 15.289 -18.122 1.00 72.62 87 PHE A C 1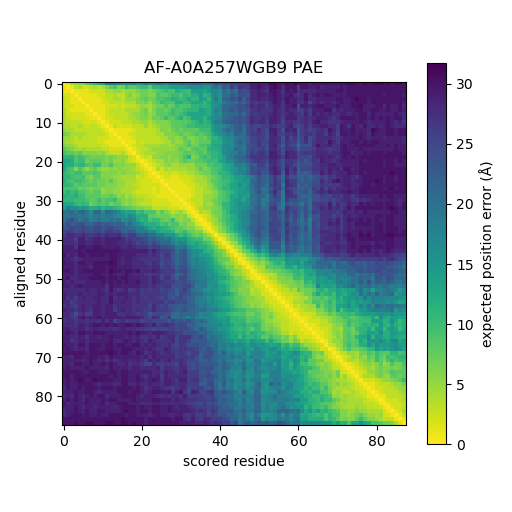
ATOM 683 O O . PHE A 1 87 ? 30.663 15.200 -17.400 1.00 72.62 87 PHE A O 1
ATOM 690 N N . ASP A 1 88 ? 29.381 16.336 -18.906 1.00 64.19 88 ASP A N 1
ATOM 691 C CA . ASP A 1 88 ? 30.109 17.619 -18.944 1.00 64.19 88 ASP A CA 1
ATOM 692 C C . ASP A 1 88 ? 29.751 18.519 -17.748 1.00 64.19 88 ASP A C 1
ATOM 694 O O . ASP A 1 88 ? 28.549 18.578 -17.385 1.00 64.19 88 ASP A O 1
#

Solvent-accessible surface area (backbone atoms only — not comparable to full-atom values): 5999 Å² total; per-residue (Å²): 134,64,70,69,60,52,52,61,73,70,58,45,72,66,60,52,63,70,47,41,62,63,52,54,49,51,54,53,48,47,58,68,44,43,59,60,59,59,50,69,69,57,74,83,67,70,77,72,53,92,79,53,72,87,58,86,80,84,70,94,76,84,88,83,81,84,73,84,86,65,76,52,89,78,73,44,98,65,88,60,82,70,52,68,77,80,50,135

Secondary structure (DSSP, 8-state):
--HHHHHHHH--HHHHHHHHHHHHHHHHHHHHHHHHHHGGGS----PPPTT--SS----S-------TTSPPTTTSS---TTGGGT--